Protein AF-A0A7Y2DWG9-F1 (afdb_monomer_lite)

Radius of gyration: 17.41 Å; chains: 1; bounding box: 35×18×58 Å

Foldseek 3Di:
DDLDPALCPDPQLVVLVVVLVVLVVCCVPPVVVVPVVSVVSNVVSVVSNVVSRVVSVCVVPVPDPPDDDDD

Sequence (71 aa):
MATFRRFEEINAWQTARKSTARIYTFSNGSLGRDFSLCDQMKRASISIMANIAEGHGRRTNKSTLQTLPTQ

Secondary structure (DSSP, 8-state):
----SSGGG-HHHHHHHHHHHHHHHHHHTTTTT-HHHHHHHHHHHHHHHHHHHHHHHHHHT----------

pLDDT: mean 84.68, std 17.22, range [42.25, 98.12]

Structure (mmCIF, N/CA/C/O backbone):
data_AF-A0A7Y2DWG9-F1
#
_entry.id   AF-A0A7Y2DWG9-F1
#
loop_
_atom_site.group_PDB
_atom_site.id
_atom_site.type_symbol
_atom_site.label_atom_id
_atom_site.label_alt_id
_atom_site.label_comp_id
_atom_site.label_asym_id
_atom_site.label_entity_id
_atom_site.label_seq_id
_atom_site.pdbx_PDB_ins_code
_atom_site.Cartn_x
_atom_site.Cartn_y
_atom_site.Cartn_z
_atom_site.occupancy
_atom_site.B_iso_or_equiv
_atom_site.auth_seq_id
_atom_site.auth_comp_id
_atom_site.auth_asym_id
_atom_site.auth_atom_id
_atom_site.pdbx_PDB_model_num
ATOM 1 N N . MET A 1 1 ? 22.343 -0.274 -16.361 1.00 44.28 1 MET A N 1
ATOM 2 C CA . MET A 1 1 ? 21.120 0.012 -15.573 1.00 44.28 1 MET A CA 1
ATOM 3 C C . MET A 1 1 ? 20.376 -1.294 -15.376 1.00 44.28 1 MET A C 1
ATOM 5 O O . MET A 1 1 ? 20.255 -2.032 -16.343 1.00 44.28 1 MET A O 1
ATOM 9 N N . ALA A 1 2 ? 19.959 -1.620 -14.152 1.00 54.62 2 ALA A N 1
ATOM 10 C CA . ALA A 1 2 ? 19.283 -2.885 -13.875 1.00 54.62 2 ALA A CA 1
ATOM 11 C C . ALA A 1 2 ? 17.924 -2.936 -14.591 1.00 54.62 2 ALA A C 1
ATOM 13 O O . ALA A 1 2 ? 17.056 -2.095 -14.354 1.00 54.62 2 ALA A O 1
ATOM 14 N N . THR A 1 3 ? 17.756 -3.913 -15.478 1.00 74.62 3 THR A N 1
ATOM 15 C CA . THR A 1 3 ? 16.465 -4.238 -16.083 1.00 74.62 3 THR A CA 1
ATOM 16 C C . THR A 1 3 ? 15.692 -5.079 -15.079 1.00 74.62 3 THR A C 1
ATOM 18 O O . THR A 1 3 ? 15.958 -6.270 -14.935 1.00 74.62 3 THR A O 1
ATOM 21 N N . PHE A 1 4 ? 14.764 -4.460 -14.354 1.00 81.25 4 PHE A N 1
ATOM 22 C CA . PHE A 1 4 ? 13.796 -5.205 -13.552 1.00 81.25 4 PHE A CA 1
ATOM 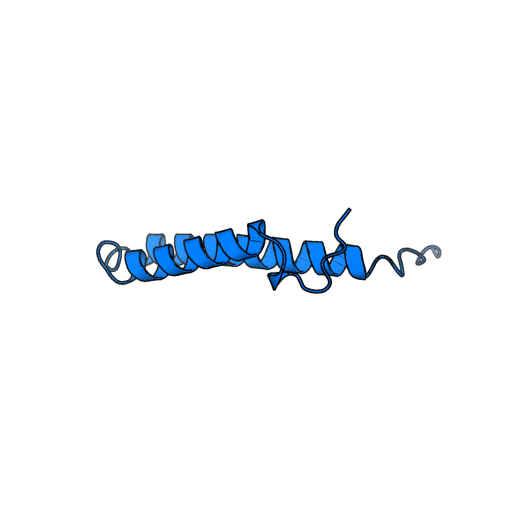23 C C . PHE A 1 4 ? 12.987 -6.110 -14.493 1.00 81.25 4 PHE A C 1
ATOM 25 O O . PHE A 1 4 ? 12.522 -5.651 -15.539 1.00 81.25 4 PHE A O 1
ATOM 32 N N . ARG A 1 5 ? 12.825 -7.391 -14.158 1.00 85.06 5 ARG A N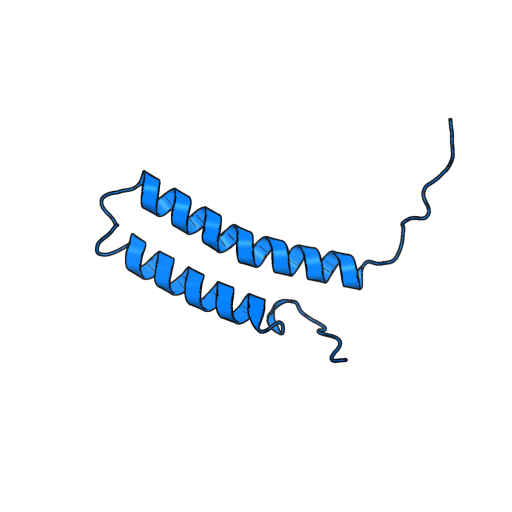 1
ATOM 33 C CA . ARG A 1 5 ? 11.969 -8.321 -14.914 1.00 85.06 5 ARG A CA 1
ATOM 34 C C . ARG A 1 5 ? 10.539 -8.258 -14.395 1.00 85.06 5 ARG A C 1
ATOM 36 O O . ARG A 1 5 ? 9.590 -8.348 -15.171 1.00 85.06 5 ARG A O 1
ATOM 43 N N . ARG A 1 6 ? 10.384 -8.042 -13.091 1.00 8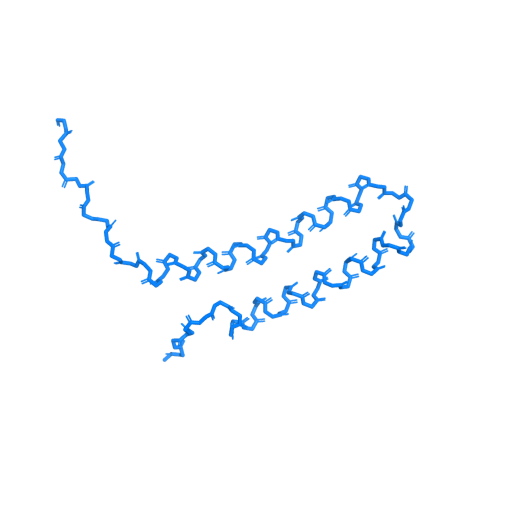8.56 6 ARG A N 1
ATOM 44 C CA . ARG A 1 6 ? 9.106 -7.973 -12.386 1.00 88.56 6 ARG A CA 1
ATOM 45 C C . ARG A 1 6 ? 9.007 -6.670 -11.593 1.00 88.56 6 ARG A C 1
ATOM 47 O O . ARG A 1 6 ? 10.007 -6.181 -11.071 1.00 88.56 6 ARG A O 1
ATOM 54 N N . PHE A 1 7 ? 7.805 -6.108 -11.476 1.00 89.81 7 PHE A N 1
ATOM 55 C CA . PHE A 1 7 ? 7.610 -4.861 -10.725 1.00 89.81 7 PHE A CA 1
ATOM 56 C C . PHE A 1 7 ? 7.892 -5.052 -9.226 1.00 89.81 7 PHE A C 1
ATOM 58 O O . PHE A 1 7 ? 8.272 -4.104 -8.543 1.00 89.81 7 PHE A O 1
ATOM 65 N N . GLU A 1 8 ? 7.772 -6.282 -8.717 1.00 93.75 8 GLU A N 1
ATOM 66 C CA . GLU A 1 8 ? 8.081 -6.640 -7.333 1.00 93.75 8 GLU A CA 1
ATOM 67 C C . GLU A 1 8 ? 9.571 -6.464 -6.976 1.00 93.75 8 GLU A C 1
ATOM 69 O O . GLU A 1 8 ? 9.915 -6.337 -5.799 1.00 93.75 8 GLU A O 1
ATOM 74 N N . GLU A 1 9 ? 10.462 -6.420 -7.972 1.00 93.75 9 GLU A N 1
ATOM 75 C CA . GLU A 1 9 ? 11.900 -6.169 -7.792 1.00 93.75 9 GLU A CA 1
ATOM 76 C C . GLU A 1 9 ? 12.215 -4.675 -7.601 1.00 93.75 9 GLU A C 1
ATOM 78 O O . GLU A 1 9 ? 13.310 -4.313 -7.175 1.00 93.75 9 GLU A O 1
ATOM 83 N N . ILE A 1 10 ? 11.261 -3.787 -7.897 1.00 93.94 10 ILE A N 1
ATOM 84 C CA . ILE A 1 10 ? 11.448 -2.343 -7.778 1.00 93.94 10 ILE A CA 1
ATOM 85 C C . ILE A 1 10 ? 11.406 -1.954 -6.293 1.00 93.94 10 ILE A C 1
ATOM 87 O O . ILE A 1 10 ? 10.373 -2.081 -5.633 1.00 93.94 10 ILE A O 1
ATOM 91 N N . ASN A 1 11 ? 12.500 -1.385 -5.771 1.00 95.50 11 ASN A N 1
ATOM 92 C CA . ASN A 1 11 ? 12.589 -0.923 -4.374 1.00 95.50 11 ASN A CA 1
ATOM 93 C C . ASN A 1 11 ? 11.447 0.026 -3.973 1.00 95.50 11 ASN A C 1
ATOM 95 O O . ASN A 1 11 ? 10.931 -0.054 -2.856 1.00 95.50 11 ASN A O 1
ATOM 99 N N . ALA A 1 12 ? 11.0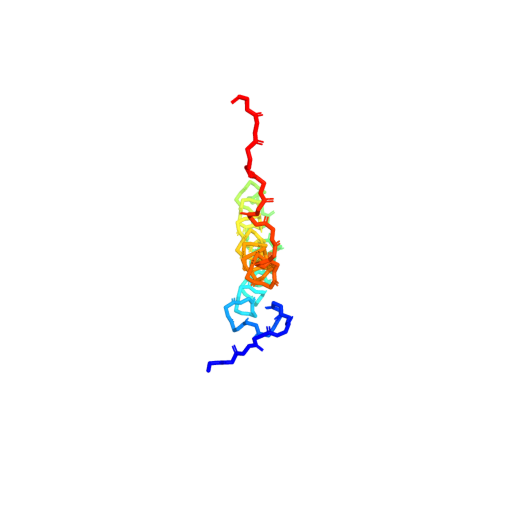15 0.906 -4.882 1.00 94.62 12 ALA A N 1
ATOM 100 C CA . ALA A 1 12 ? 9.865 1.778 -4.654 1.00 94.62 12 ALA A CA 1
ATOM 101 C C . ALA A 1 12 ? 8.563 0.977 -4.446 1.00 94.62 12 ALA A C 1
ATOM 103 O O . ALA A 1 12 ? 7.801 1.291 -3.534 1.00 94.62 12 ALA A O 1
ATOM 104 N N . TRP A 1 13 ? 8.338 -0.098 -5.215 1.00 96.94 13 TRP A N 1
ATOM 105 C CA . TRP A 1 13 ? 7.170 -0.971 -5.047 1.00 96.94 13 TRP A CA 1
ATOM 106 C C . TRP A 1 13 ? 7.221 -1.726 -3.716 1.00 96.94 13 TRP A C 1
ATOM 108 O O . TRP A 1 13 ? 6.238 -1.760 -2.979 1.00 96.94 13 TRP A O 1
ATOM 118 N N . GLN A 1 14 ? 8.386 -2.270 -3.353 1.00 97.50 14 GLN A N 1
ATOM 119 C CA . GLN A 1 14 ? 8.577 -2.953 -2.069 1.00 97.50 14 GLN A CA 1
ATOM 120 C C . GLN A 1 14 ? 8.346 -2.014 -0.879 1.00 97.50 14 GLN A C 1
ATOM 122 O O . GLN A 1 14 ? 7.734 -2.401 0.119 1.00 97.50 14 GLN A O 1
ATOM 127 N N . THR A 1 15 ? 8.806 -0.767 -0.990 1.00 97.75 15 THR A N 1
ATOM 128 C CA . THR A 1 15 ? 8.577 0.272 0.021 1.00 97.75 15 THR A CA 1
ATOM 129 C C . THR A 1 15 ? 7.092 0.608 0.120 1.00 97.75 15 THR A C 1
ATOM 131 O O . THR A 1 15 ? 6.537 0.580 1.218 1.00 97.75 15 THR A O 1
ATOM 134 N N . ALA A 1 16 ? 6.416 0.816 -1.014 1.00 97.56 16 ALA A N 1
ATOM 135 C CA . ALA A 1 16 ? 4.974 1.050 -1.058 1.00 97.56 16 ALA A CA 1
ATOM 136 C C . ALA A 1 16 ? 4.175 -0.114 -0.449 1.00 97.56 16 ALA A C 1
ATOM 138 O O . ALA A 1 16 ? 3.232 0.119 0.309 1.00 97.56 16 ALA A O 1
ATOM 139 N N . ARG A 1 17 ? 4.587 -1.367 -0.685 1.00 97.88 17 ARG A N 1
ATOM 140 C CA . ARG A 1 17 ? 3.979 -2.558 -0.072 1.00 97.88 17 ARG A CA 1
ATOM 141 C C . ARG A 1 17 ? 4.113 -2.557 1.450 1.00 97.88 17 ARG A C 1
ATOM 143 O O . ARG A 1 17 ? 3.129 -2.805 2.147 1.00 97.88 17 ARG A O 1
ATOM 150 N N . LYS A 1 18 ? 5.303 -2.249 1.980 1.00 98.12 18 LYS A N 1
ATOM 151 C CA . LYS A 1 18 ? 5.532 -2.136 3.433 1.00 98.12 18 LYS A CA 1
ATOM 152 C C . LYS A 1 18 ? 4.699 -1.006 4.048 1.00 98.12 18 LYS A C 1
ATOM 154 O O . LYS A 1 18 ? 4.106 -1.204 5.106 1.00 98.12 18 LYS A O 1
ATOM 159 N N . SER A 1 19 ? 4.618 0.149 3.387 1.00 97.50 19 SER A N 1
ATOM 160 C CA . SER A 1 19 ? 3.787 1.275 3.835 1.00 97.50 19 SER A CA 1
ATOM 161 C C . SER A 1 19 ? 2.299 0.928 3.821 1.00 97.50 19 SER A C 1
ATOM 163 O O . SER A 1 19 ? 1.603 1.187 4.798 1.00 97.50 19 SER A O 1
ATOM 165 N N . THR A 1 20 ? 1.830 0.256 2.768 1.00 97.75 20 THR A N 1
ATOM 166 C CA . THR A 1 20 ? 0.444 -0.219 2.661 1.00 97.75 20 THR A CA 1
ATOM 167 C C . THR A 1 20 ? 0.106 -1.155 3.819 1.00 97.75 20 THR A C 1
ATOM 169 O O . THR A 1 20 ? -0.903 -0.952 4.485 1.00 97.75 20 THR A O 1
ATOM 172 N N . ALA A 1 21 ? 0.973 -2.123 4.138 1.00 97.69 21 ALA A N 1
ATOM 173 C CA . ALA A 1 21 ? 0.759 -3.023 5.273 1.00 97.69 21 ALA A CA 1
ATOM 174 C C . ALA A 1 21 ? 0.605 -2.262 6.604 1.00 97.69 21 ALA A C 1
ATOM 176 O O . ALA A 1 21 ? -0.323 -2.536 7.362 1.00 97.69 21 ALA A O 1
ATOM 177 N N . ARG A 1 22 ? 1.451 -1.253 6.855 1.00 96.81 22 ARG A N 1
ATOM 178 C CA . ARG A 1 22 ? 1.346 -0.398 8.053 1.00 96.81 22 ARG A CA 1
ATOM 179 C C . ARG A 1 22 ? 0.034 0.380 8.094 1.00 96.81 22 ARG A C 1
ATOM 181 O O . ARG A 1 22 ? -0.563 0.494 9.159 1.00 96.81 22 ARG A O 1
ATOM 188 N N . ILE A 1 23 ? -0.427 0.884 6.951 1.00 96.06 23 ILE A N 1
ATOM 189 C CA . ILE A 1 23 ? -1.700 1.605 6.841 1.00 96.06 23 ILE A CA 1
ATOM 190 C C . ILE A 1 23 ? -2.874 0.679 7.151 1.00 96.06 23 ILE A C 1
ATOM 192 O O . ILE A 1 23 ? -3.762 1.071 7.900 1.00 96.06 23 ILE A O 1
ATOM 196 N N . TYR A 1 24 ? -2.842 -0.570 6.683 1.00 95.50 24 TYR A N 1
ATOM 197 C CA . TYR A 1 24 ? -3.836 -1.571 7.069 1.00 95.50 24 TYR A CA 1
ATOM 198 C C . TYR A 1 24 ? -3.826 -1.840 8.579 1.00 95.50 24 TYR A C 1
ATOM 200 O O . TYR A 1 24 ? -4.884 -1.780 9.205 1.00 95.50 24 TYR A O 1
ATOM 208 N N . THR A 1 25 ? -2.655 -2.046 9.189 1.00 95.62 25 THR A N 1
ATOM 209 C CA . THR A 1 25 ? -2.540 -2.216 10.649 1.00 95.62 25 THR A CA 1
ATOM 210 C C . THR A 1 25 ? -3.106 -1.013 11.406 1.00 95.62 25 THR A C 1
ATOM 212 O O . THR A 1 25 ? -3.896 -1.187 12.329 1.00 95.62 25 THR A O 1
ATOM 215 N N . PHE A 1 26 ? -2.756 0.207 10.994 1.00 93.56 26 PHE A N 1
ATOM 216 C CA . PHE A 1 26 ? -3.204 1.437 11.649 1.00 93.56 26 PHE A CA 1
ATOM 217 C C . PHE A 1 26 ? -4.715 1.662 11.494 1.00 93.56 26 PHE A C 1
ATOM 219 O O . PHE A 1 26 ? -5.401 1.997 12.460 1.00 93.56 26 PHE A O 1
ATOM 226 N N . SER A 1 27 ? -5.245 1.391 10.300 1.00 93.50 27 SER A N 1
ATOM 227 C CA . SER A 1 27 ? -6.674 1.497 9.990 1.00 93.50 27 SER A CA 1
ATOM 228 C C . SER A 1 27 ? -7.545 0.473 10.718 1.00 93.50 27 SER A C 1
ATOM 230 O O . SER A 1 27 ? -8.724 0.717 10.911 1.00 93.50 27 SER A O 1
ATOM 232 N N . ASN A 1 28 ? -6.989 -0.671 11.125 1.00 89.94 28 ASN A N 1
ATOM 233 C CA . ASN A 1 28 ? -7.711 -1.674 11.912 1.00 89.94 28 ASN A CA 1
ATOM 234 C C . ASN A 1 28 ? -7.545 -1.455 13.427 1.00 89.94 28 ASN A C 1
ATOM 236 O O . ASN A 1 28 ? -8.199 -2.129 14.217 1.00 89.94 28 ASN A O 1
ATOM 240 N N . GLY A 1 29 ? -6.655 -0.544 13.830 1.00 91.12 29 GLY A N 1
ATOM 241 C CA . GLY A 1 29 ? -6.400 -0.184 15.220 1.00 91.12 29 GLY A CA 1
ATOM 242 C C . GLY A 1 29 ? -6.993 1.179 15.563 1.00 91.12 29 GLY A C 1
ATOM 243 O O . GLY A 1 29 ? -8.206 1.379 15.538 1.00 91.12 29 GLY A O 1
ATOM 244 N N . SER A 1 30 ? -6.117 2.131 15.882 1.00 83.38 30 SER A N 1
ATOM 245 C CA . SER A 1 30 ? -6.465 3.465 16.386 1.00 83.38 30 SER A CA 1
ATOM 246 C C . SER A 1 30 ? -7.366 4.283 15.460 1.00 83.38 30 SER A C 1
ATOM 248 O O . SER A 1 30 ? -8.152 5.084 15.955 1.00 83.38 30 SER A O 1
ATOM 250 N N . LEU A 1 31 ? -7.282 4.081 14.141 1.00 86.25 31 LEU A N 1
ATOM 251 C CA . LEU A 1 31 ? -8.131 4.778 13.169 1.00 86.25 31 LEU A CA 1
ATOM 252 C C . LEU A 1 31 ? -9.430 4.039 12.826 1.00 86.25 31 LEU A C 1
ATOM 254 O O . LEU A 1 31 ? -10.258 4.593 12.112 1.00 86.25 31 LEU A O 1
ATOM 258 N N . GLY A 1 32 ? -9.658 2.828 13.343 1.00 84.62 32 GLY A N 1
ATOM 259 C CA . GLY A 1 32 ? -10.726 1.940 12.862 1.00 84.62 32 GLY A CA 1
ATOM 260 C C . GLY A 1 32 ? -12.162 2.427 13.055 1.00 84.62 32 GLY A C 1
ATOM 261 O O . GLY A 1 32 ? -13.077 1.806 12.526 1.00 84.62 32 GLY A O 1
ATOM 262 N N . ARG A 1 33 ? -12.373 3.530 13.783 1.00 91.31 33 ARG A N 1
ATOM 263 C CA . ARG A 1 33 ? -13.688 4.178 13.927 1.00 91.31 33 ARG A CA 1
ATOM 264 C C . ARG A 1 33 ? -13.956 5.237 12.854 1.00 91.31 33 ARG A C 1
ATOM 266 O O . ARG A 1 33 ? -15.113 5.569 12.623 1.00 91.31 33 ARG A O 1
ATOM 273 N N . ASP A 1 34 ? -12.915 5.748 12.195 1.00 93.56 34 ASP A N 1
ATOM 274 C CA . ASP A 1 34 ? -13.042 6.670 11.065 1.00 93.56 34 ASP A CA 1
ATOM 275 C C . ASP A 1 34 ? -12.977 5.881 9.753 1.00 93.56 34 ASP A C 1
ATOM 277 O O . ASP A 1 34 ? -11.929 5.725 9.116 1.00 93.56 34 ASP A O 1
ATOM 281 N N . PHE A 1 35 ? -14.127 5.321 9.376 1.00 92.12 35 PHE A N 1
ATOM 282 C CA . PHE A 1 35 ? -14.243 4.446 8.212 1.00 92.12 35 PHE A CA 1
ATOM 283 C C . PHE A 1 35 ? -13.915 5.166 6.899 1.00 92.12 35 PHE A C 1
ATOM 285 O O . PHE A 1 35 ? -13.279 4.570 6.032 1.00 92.12 35 PHE A O 1
ATOM 292 N N . SER A 1 36 ? -14.299 6.442 6.766 1.00 95.75 36 SER A N 1
ATOM 293 C CA . SER A 1 36 ? -14.044 7.234 5.556 1.00 95.75 36 SER A CA 1
ATOM 294 C C . SER A 1 36 ? -12.552 7.505 5.381 1.00 95.75 36 SER A C 1
ATOM 296 O O . SER A 1 36 ? -11.998 7.256 4.307 1.00 95.75 36 SER A O 1
ATOM 298 N N . LEU A 1 37 ? -11.870 7.940 6.446 1.00 94.50 37 LEU A N 1
ATOM 299 C CA . LEU A 1 37 ? -10.430 8.173 6.410 1.00 94.50 37 LEU A CA 1
ATOM 300 C C . LEU A 1 37 ? -9.659 6.870 6.168 1.00 94.50 37 LEU A C 1
ATOM 302 O O . LEU A 1 37 ? -8.766 6.828 5.320 1.00 94.50 37 LEU A O 1
ATOM 306 N N . CYS A 1 38 ? -10.034 5.784 6.852 1.00 95.81 38 CYS A N 1
ATOM 307 C CA . CYS A 1 38 ? -9.428 4.469 6.648 1.00 95.81 38 CYS A CA 1
ATOM 308 C C . CYS A 1 38 ? -9.523 4.004 5.193 1.00 95.81 38 CYS A C 1
ATOM 310 O O . CYS A 1 38 ? -8.540 3.528 4.623 1.00 95.81 38 CYS A O 1
ATOM 312 N N . ASP A 1 39 ? -10.703 4.130 4.595 1.00 95.81 39 ASP A N 1
ATOM 313 C CA . ASP A 1 39 ? -10.976 3.733 3.218 1.00 95.81 39 ASP A CA 1
ATOM 314 C C . ASP A 1 39 ? -10.176 4.581 2.212 1.00 95.81 39 ASP A C 1
ATOM 316 O O . ASP A 1 39 ? -9.498 4.044 1.331 1.00 95.81 39 ASP A O 1
ATOM 320 N N . GLN A 1 40 ? -10.134 5.904 2.403 1.00 96.81 40 GLN A N 1
ATOM 321 C CA . GLN A 1 40 ? -9.307 6.801 1.590 1.00 96.81 40 GLN A CA 1
ATOM 322 C C . GLN A 1 40 ? -7.812 6.461 1.680 1.00 96.81 40 GLN A C 1
ATOM 324 O O . GLN A 1 40 ? -7.148 6.337 0.648 1.00 96.81 40 GLN A O 1
ATOM 329 N N . MET A 1 41 ? -7.284 6.236 2.887 1.00 96.50 41 MET A N 1
ATOM 330 C CA . MET A 1 41 ? -5.8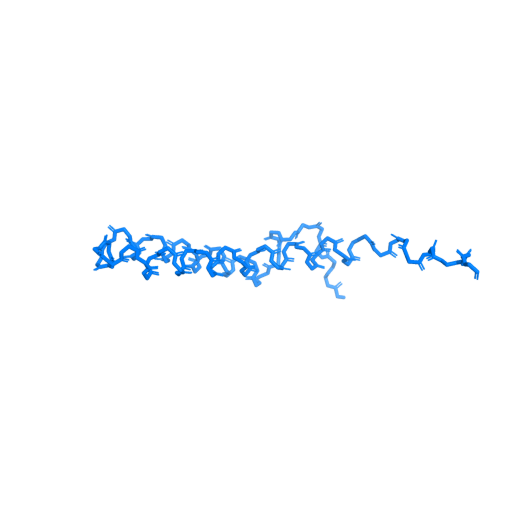77 5.872 3.089 1.00 96.50 41 MET A CA 1
ATOM 331 C C . MET A 1 41 ? -5.530 4.526 2.443 1.00 96.50 41 MET A C 1
ATOM 333 O O . MET A 1 41 ? -4.495 4.406 1.778 1.00 96.50 41 MET A O 1
ATOM 337 N N . LYS A 1 42 ? -6.392 3.513 2.600 1.00 96.69 42 LYS A N 1
ATOM 338 C CA . LYS A 1 42 ? -6.211 2.193 1.974 1.00 96.69 42 LYS A CA 1
ATOM 339 C C . LYS A 1 42 ? -6.168 2.314 0.452 1.00 96.69 42 LYS A C 1
ATOM 341 O O . LYS A 1 42 ? -5.217 1.827 -0.162 1.00 96.69 42 LYS A O 1
ATOM 346 N N . ARG A 1 43 ? -7.139 3.007 -0.157 1.00 97.81 43 ARG A N 1
ATOM 347 C CA . ARG A 1 43 ? -7.189 3.210 -1.616 1.00 97.81 43 ARG A CA 1
ATOM 348 C C . ARG A 1 43 ? -5.980 3.974 -2.145 1.00 97.81 43 ARG A C 1
ATOM 350 O O . ARG A 1 43 ? -5.378 3.541 -3.127 1.00 97.81 43 ARG A O 1
ATOM 357 N N . ALA A 1 44 ? -5.589 5.065 -1.485 1.00 97.50 44 ALA A N 1
ATOM 358 C CA . ALA A 1 44 ? -4.418 5.847 -1.878 1.00 97.50 44 ALA A CA 1
ATOM 359 C C . ALA A 1 44 ? -3.136 4.995 -1.858 1.00 97.50 44 ALA A C 1
ATOM 361 O O . ALA A 1 44 ? -2.347 5.028 -2.800 1.00 97.50 44 ALA A O 1
ATOM 362 N N . SER A 1 45 ? -2.967 4.163 -0.829 1.00 97.38 45 SER A N 1
ATOM 363 C CA . SER A 1 45 ? -1.797 3.285 -0.688 1.00 97.38 45 SER A CA 1
ATOM 364 C C . SER A 1 45 ? -1.718 2.224 -1.786 1.00 97.38 45 SER A C 1
ATOM 366 O O . SER A 1 45 ? -0.655 2.001 -2.366 1.00 97.38 45 SER A O 1
ATOM 368 N N . ILE A 1 46 ? -2.855 1.601 -2.117 1.00 97.44 46 ILE A N 1
ATOM 369 C CA . ILE A 1 46 ? -2.948 0.620 -3.207 1.00 97.44 46 ILE A CA 1
ATOM 370 C C . ILE A 1 46 ? -2.650 1.278 -4.557 1.00 97.44 46 ILE A C 1
ATOM 372 O O . ILE A 1 46 ? -1.921 0.702 -5.366 1.00 97.44 46 ILE A O 1
ATOM 376 N N . SER A 1 47 ? -3.146 2.500 -4.779 1.00 97.94 47 SER A N 1
ATOM 377 C CA . SER A 1 47 ? -2.915 3.258 -6.014 1.00 97.94 47 SER A CA 1
ATOM 378 C C . SER A 1 47 ? -1.425 3.477 -6.299 1.00 97.94 47 SER A C 1
ATOM 380 O O . SER A 1 47 ? -0.992 3.349 -7.444 1.00 97.94 47 SER A O 1
ATOM 382 N N . ILE A 1 48 ? -0.597 3.715 -5.276 1.00 97.44 48 ILE A N 1
ATOM 383 C CA . ILE A 1 48 ? 0.860 3.853 -5.451 1.00 97.44 48 ILE A CA 1
ATOM 384 C C . ILE A 1 48 ? 1.465 2.565 -6.028 1.00 97.44 48 ILE A C 1
ATOM 386 O O . ILE A 1 48 ? 2.230 2.611 -6.992 1.00 97.44 48 ILE A O 1
ATOM 390 N N . MET A 1 49 ? 1.110 1.405 -5.468 1.00 96.81 49 MET A N 1
ATOM 391 C CA . MET A 1 49 ? 1.608 0.115 -5.959 1.00 96.81 49 MET A CA 1
ATOM 392 C C . MET A 1 49 ? 1.119 -0.183 -7.381 1.00 96.81 49 MET A C 1
ATOM 394 O O . MET A 1 49 ? 1.908 -0.660 -8.199 1.00 96.81 49 MET A O 1
ATOM 398 N N . ALA A 1 50 ? -0.152 0.115 -7.675 1.00 96.19 50 ALA A N 1
ATOM 399 C CA . ALA A 1 50 ? -0.750 -0.074 -8.995 1.00 96.19 50 ALA A CA 1
ATOM 400 C C . ALA A 1 50 ? -0.045 0.779 -10.060 1.00 96.19 50 ALA A C 1
ATOM 402 O O . ALA A 1 50 ? 0.386 0.245 -11.077 1.00 96.19 50 ALA A O 1
ATOM 403 N N . ASN A 1 51 ? 0.197 2.064 -9.782 1.00 95.62 51 ASN A N 1
ATOM 404 C CA . ASN A 1 51 ? 0.915 2.958 -10.693 1.00 95.62 51 ASN A CA 1
ATOM 405 C C . ASN A 1 51 ? 2.341 2.473 -11.002 1.00 95.62 51 ASN A C 1
ATOM 407 O O . ASN A 1 51 ? 2.803 2.579 -12.139 1.00 95.62 51 ASN A O 1
ATOM 411 N N . ILE A 1 52 ? 3.048 1.910 -10.015 1.00 93.50 52 ILE A N 1
ATOM 412 C CA . ILE A 1 52 ? 4.390 1.353 -10.239 1.00 93.50 52 ILE A CA 1
ATOM 413 C C . ILE A 1 52 ? 4.319 0.094 -11.118 1.00 93.50 52 ILE A C 1
ATOM 415 O O . ILE A 1 52 ? 5.123 -0.049 -12.040 1.00 93.50 52 ILE A O 1
ATOM 419 N N . ALA A 1 53 ? 3.352 -0.795 -10.872 1.00 92.31 53 ALA A N 1
ATOM 420 C CA . ALA A 1 53 ? 3.155 -2.002 -11.674 1.00 92.31 53 ALA A CA 1
ATOM 421 C C . ALA A 1 53 ? 2.751 -1.674 -13.123 1.00 92.31 53 ALA A C 1
ATOM 423 O O . ALA A 1 53 ? 3.327 -2.222 -14.064 1.00 92.31 53 ALA A O 1
ATOM 424 N N . GLU A 1 54 ? 1.831 -0.728 -13.317 1.00 91.50 54 GLU A N 1
ATOM 425 C CA . GLU A 1 54 ? 1.445 -0.231 -14.639 1.00 91.50 54 GLU A CA 1
ATOM 426 C C . GLU A 1 54 ? 2.620 0.422 -15.372 1.00 91.50 54 GLU A C 1
ATOM 428 O O . GLU A 1 54 ? 2.863 0.130 -16.543 1.00 91.50 54 GLU A O 1
ATOM 433 N N . GLY A 1 55 ? 3.378 1.288 -14.692 1.00 89.56 55 GLY A N 1
ATOM 434 C CA . GLY A 1 55 ? 4.552 1.948 -15.262 1.00 89.56 55 GLY A CA 1
ATOM 435 C C . GLY A 1 55 ? 5.641 0.957 -15.682 1.00 89.56 55 GLY A C 1
ATOM 436 O O . GLY A 1 55 ? 6.267 1.140 -16.729 1.00 89.56 55 GLY A O 1
ATOM 437 N N . HIS A 1 56 ? 5.833 -0.116 -14.908 1.00 88.06 56 HIS A N 1
ATOM 438 C CA . HIS A 1 56 ? 6.698 -1.242 -15.272 1.00 88.06 56 HIS A CA 1
ATOM 439 C C . HIS A 1 56 ? 6.184 -1.950 -16.531 1.00 88.06 56 HIS A C 1
ATOM 441 O O . HIS A 1 56 ? 6.922 -2.071 -17.507 1.00 88.06 56 HIS A O 1
ATOM 447 N N . GLY A 1 57 ? 4.898 -2.315 -16.559 1.00 82.00 57 GLY A N 1
ATOM 448 C CA . GLY A 1 57 ? 4.259 -2.959 -17.709 1.00 82.00 57 GLY A CA 1
ATOM 449 C C . GLY A 1 57 ? 4.358 -2.139 -19.000 1.00 82.00 57 GLY A C 1
ATOM 450 O O . GLY A 1 57 ? 4.702 -2.689 -20.043 1.00 82.00 57 GLY A O 1
ATOM 451 N N . ARG A 1 58 ? 4.155 -0.814 -18.942 1.00 77.06 58 ARG A N 1
ATOM 452 C CA . ARG A 1 58 ? 4.297 0.086 -20.107 1.00 77.06 58 ARG A CA 1
ATOM 453 C C . ARG A 1 58 ? 5.733 0.170 -20.632 1.00 77.06 58 ARG A C 1
ATOM 455 O O . ARG A 1 58 ? 5.931 0.349 -21.829 1.00 77.06 58 ARG A O 1
ATOM 462 N N . ARG A 1 59 ? 6.746 0.064 -19.763 1.00 67.12 59 ARG A N 1
ATOM 463 C CA . ARG A 1 59 ? 8.160 0.060 -20.184 1.00 67.12 59 ARG A CA 1
ATOM 464 C C . ARG A 1 59 ? 8.558 -1.257 -20.840 1.00 67.12 59 ARG A C 1
ATOM 466 O O . ARG A 1 59 ? 9.323 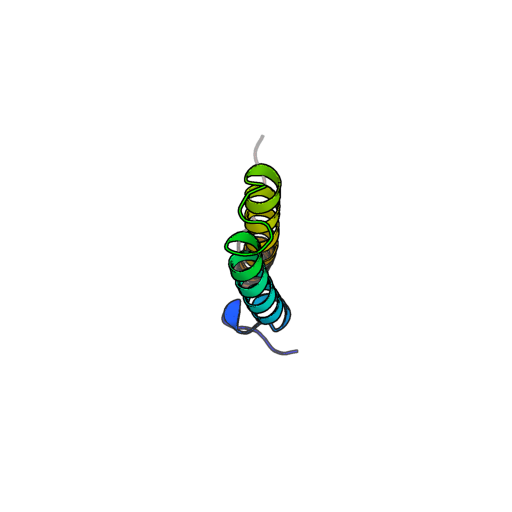-1.226 -21.800 1.00 67.12 59 ARG A O 1
ATOM 473 N N . THR A 1 60 ? 8.033 -2.377 -20.349 1.00 61.19 60 THR A N 1
ATOM 474 C CA . THR A 1 60 ? 8.249 -3.704 -20.941 1.00 61.19 60 THR A CA 1
ATOM 475 C C . THR A 1 60 ? 7.469 -3.875 -22.247 1.00 61.19 60 THR A C 1
ATOM 477 O O . THR A 1 60 ? 7.974 -4.492 -23.177 1.00 61.19 60 THR A O 1
ATOM 480 N N . ASN A 1 61 ? 6.282 -3.271 -22.356 1.00 60.81 61 ASN A N 1
ATOM 481 C CA . ASN A 1 61 ? 5.408 -3.331 -23.530 1.00 60.81 61 ASN A CA 1
ATOM 482 C C . ASN A 1 61 ? 5.605 -2.142 -24.491 1.00 60.81 61 ASN A C 1
ATOM 484 O O . ASN A 1 61 ? 4.657 -1.643 -25.086 1.00 60.81 61 ASN A O 1
ATOM 488 N N . LYS A 1 62 ? 6.843 -1.660 -24.658 1.00 55.34 62 LYS A N 1
ATOM 489 C CA . LYS A 1 62 ? 7.186 -0.616 -25.646 1.00 55.34 62 LYS A CA 1
ATOM 490 C C . LYS A 1 62 ? 7.156 -1.120 -27.105 1.00 55.34 62 LYS A C 1
ATOM 492 O O . LYS A 1 62 ? 7.861 -0.591 -27.959 1.00 55.34 62 LYS A O 1
ATOM 497 N N . SER A 1 63 ? 6.327 -2.116 -27.400 1.00 52.69 63 SER A N 1
ATOM 498 C CA . SER A 1 63 ? 5.894 -2.480 -28.746 1.00 52.69 63 SER A CA 1
ATOM 499 C C . SER A 1 63 ? 4.446 -2.028 -28.936 1.00 52.69 63 SER A C 1
ATOM 501 O O . SER A 1 63 ? 3.581 -2.352 -28.129 1.00 52.69 63 SER A O 1
ATOM 503 N N . THR A 1 64 ? 4.226 -1.313 -30.042 1.00 53.94 64 THR A N 1
ATOM 504 C CA . THR A 1 64 ? 2.934 -0.869 -30.596 1.00 53.94 64 THR A CA 1
ATOM 505 C C . THR A 1 64 ? 2.454 0.524 -30.163 1.00 53.94 64 THR A C 1
ATOM 507 O O . THR A 1 64 ? 1.360 0.708 -29.646 1.00 53.94 64 THR A O 1
ATOM 510 N N . LEU A 1 65 ? 3.250 1.548 -30.491 1.00 49.84 65 LEU A N 1
ATOM 511 C CA . LEU A 1 65 ? 2.715 2.841 -30.957 1.00 49.84 65 LEU A CA 1
ATOM 512 C C . LEU A 1 65 ? 2.920 2.974 -32.478 1.00 49.84 65 LEU A C 1
ATOM 514 O O . LEU A 1 65 ? 3.353 4.008 -32.976 1.00 49.84 65 LEU A O 1
ATOM 518 N N . GLN A 1 66 ? 2.617 1.907 -33.223 1.00 51.91 66 GLN A N 1
ATOM 519 C CA . GLN A 1 66 ? 2.406 1.972 -34.670 1.00 51.91 66 GLN A CA 1
ATOM 520 C C . GLN A 1 66 ? 0.929 1.697 -34.952 1.00 51.91 66 GLN A C 1
ATOM 522 O O . GLN A 1 66 ? 0.554 0.651 -35.462 1.00 51.91 66 GLN A O 1
ATOM 527 N N . THR A 1 67 ? 0.078 2.641 -34.568 1.00 53.09 67 THR A N 1
ATOM 528 C CA . THR A 1 67 ? -1.280 2.747 -35.111 1.00 53.09 67 THR A CA 1
ATOM 529 C C . THR A 1 67 ? -1.569 4.209 -35.394 1.00 53.09 67 THR A C 1
ATOM 531 O O . THR A 1 67 ? -2.254 4.877 -34.628 1.00 53.09 67 THR A O 1
ATOM 534 N N . LEU A 1 68 ? -1.004 4.696 -36.493 1.00 51.31 68 LEU A N 1
ATOM 535 C CA . LEU A 1 68 ? -1.594 5.710 -37.366 1.00 51.31 68 LEU A CA 1
ATOM 536 C C . LEU A 1 68 ? -1.206 5.301 -38.803 1.00 51.31 68 LEU A C 1
ATOM 538 O O . LEU A 1 68 ? -0.106 4.759 -38.952 1.00 51.31 68 LEU A O 1
ATOM 542 N N . PRO A 1 69 ? -2.020 5.544 -39.850 1.00 57.41 69 PRO A N 1
ATOM 543 C CA . PRO A 1 69 ? -3.172 6.457 -39.906 1.00 57.41 69 PRO A CA 1
ATOM 544 C C . PRO A 1 69 ? -4.447 5.833 -40.523 1.00 57.41 69 PRO A C 1
ATOM 546 O O . PRO A 1 69 ? -4.343 4.868 -41.265 1.00 57.41 69 PRO A O 1
ATOM 549 N N . THR A 1 70 ? -5.623 6.426 -40.271 1.00 43.75 70 THR A N 1
ATOM 550 C CA . THR A 1 70 ? -6.679 6.669 -41.290 1.00 43.75 70 THR A CA 1
ATOM 551 C C . THR A 1 70 ? -7.874 7.379 -40.652 1.00 43.75 70 THR A C 1
ATOM 553 O O . THR A 1 70 ? -8.644 6.754 -39.925 1.00 43.75 70 THR A O 1
ATOM 556 N N . GLN A 1 71 ? -8.000 8.678 -40.921 1.00 42.25 71 GLN A N 1
ATOM 557 C CA . GLN A 1 71 ? -9.149 9.263 -41.621 1.00 42.25 71 GLN A CA 1
ATOM 558 C C . GLN A 1 71 ? -8.584 10.223 -42.669 1.00 42.25 71 GLN A C 1
ATOM 560 O O . GLN A 1 71 ? -7.516 10.812 -42.374 1.00 42.25 71 GLN A O 1
#